Protein AF-A0A357KQQ2-F1 (afdb_monomer)

Solvent-accessible surface area (backbone atoms only — not comparable to full-atom values): 7552 Å² total; per-residue (Å²): 138,87,82,74,87,79,76,84,83,75,79,74,82,75,78,77,88,70,85,76,82,78,83,72,78,83,74,86,78,82,88,75,87,70,79,76,80,64,78,57,67,67,60,53,52,53,38,50,55,24,51,77,67,68,38,32,72,62,23,46,55,54,42,52,61,47,33,74,78,41,76,58,42,51,76,51,34,51,52,46,23,54,39,24,50,76,68,66,38,54,72,61,17,34,53,34,21,49,52,26,26,71,51,34,75,86,38,65,68,32,50,53,50,28,51,53,46,58,59,64,70,76,110

Mean predicted aligned error: 14.16 Å

Foldseek 3Di:
DDDDDDDDPPPPPPPPPDPPPPPDDPDDDDDDCPPPPDPPPVLVVVLVVCVVVLVLVVSLVSLVVSCVVVVLPLVSLVSNLSSCVSVVVLVVSLVSLVSNCVSPVPDPVSVVSNVVSVVVVVD

Sequence (123 aa):
MIKLFHARSLHSFRISSHIKLMSNKCKKLKKKSSGVCKLPSQRLQIIDKLLERGSFNKALKNINSALKIFPKHGGLLKRRVEALMEIEQNIKAEMAAYQWTKACPGSIQAWSQLYALSMSHRR

pLDDT: mean 75.92, std 25.23, range [29.66, 97.5]

Structure (mmCIF, N/CA/C/O backbone):
data_AF-A0A357KQQ2-F1
#
_entry.id   AF-A0A357KQQ2-F1
#
loop_
_atom_site.group_PDB
_atom_site.id
_atom_site.type_symbol
_atom_site.label_atom_id
_atom_site.label_alt_id
_atom_site.label_comp_id
_atom_site.label_asym_id
_atom_site.label_entity_id
_atom_site.label_seq_id
_atom_site.pdbx_PDB_ins_code
_atom_site.Cartn_x
_atom_site.Cartn_y
_atom_site.Cartn_z
_atom_site.occupancy
_atom_site.B_iso_or_equiv
_atom_site.auth_seq_id
_atom_site.auth_comp_id
_atom_site.auth_asym_id
_atom_site.auth_atom_id
_atom_site.pdbx_PDB_model_num
ATOM 1 N N . MET A 1 1 ? 48.370 52.404 -29.124 1.00 41.91 1 MET A N 1
ATOM 2 C CA . MET A 1 1 ? 48.248 51.422 -30.226 1.00 41.91 1 MET A CA 1
ATOM 3 C C . MET A 1 1 ? 47.836 50.078 -29.646 1.00 41.91 1 MET A C 1
ATOM 5 O O . MET A 1 1 ? 48.653 49.397 -29.044 1.00 41.91 1 MET A O 1
ATOM 9 N N . ILE A 1 2 ? 46.549 49.755 -29.752 1.00 40.12 2 ILE A N 1
ATOM 10 C CA . ILE A 1 2 ? 45.915 48.583 -29.139 1.00 40.12 2 ILE A CA 1
ATOM 11 C C . ILE A 1 2 ? 46.002 47.429 -30.143 1.00 40.12 2 ILE A C 1
ATOM 13 O O . ILE A 1 2 ? 45.353 47.473 -31.186 1.00 40.12 2 ILE A O 1
ATOM 17 N N . LYS A 1 3 ? 46.826 46.413 -29.863 1.00 41.31 3 LYS A N 1
ATOM 18 C CA . LYS A 1 3 ? 46.859 45.173 -30.649 1.00 41.31 3 LYS A CA 1
ATOM 19 C C . LYS A 1 3 ? 45.907 44.150 -30.027 1.00 41.31 3 LYS A C 1
ATOM 21 O O . LYS A 1 3 ? 46.217 43.527 -29.022 1.00 41.31 3 LYS A O 1
ATOM 26 N N . LEU A 1 4 ? 44.732 44.072 -30.652 1.00 40.12 4 LEU A N 1
ATOM 27 C CA . LEU A 1 4 ? 43.964 42.867 -30.981 1.00 40.12 4 LEU A CA 1
ATOM 28 C C . LEU A 1 4 ? 44.081 41.670 -30.020 1.00 40.12 4 LEU A C 1
ATOM 30 O O . LEU A 1 4 ? 44.966 40.829 -30.140 1.00 40.12 4 LEU A O 1
ATOM 34 N N . PHE A 1 5 ? 43.065 41.538 -29.165 1.00 36.19 5 PHE A N 1
ATOM 35 C CA . PHE A 1 5 ? 42.645 40.268 -28.576 1.00 36.19 5 PHE A CA 1
ATOM 36 C C . PHE A 1 5 ? 42.245 39.301 -29.702 1.00 36.19 5 PHE A C 1
ATOM 38 O O . PHE A 1 5 ? 41.242 39.510 -30.388 1.00 36.19 5 PHE A O 1
ATOM 45 N N . HIS A 1 6 ? 43.024 38.243 -29.908 1.00 39.34 6 HIS A N 1
ATOM 46 C CA . HIS A 1 6 ? 42.633 37.145 -30.784 1.00 39.34 6 HIS A CA 1
ATOM 47 C C . HIS A 1 6 ? 41.656 36.203 -30.069 1.00 39.34 6 HIS A C 1
ATOM 49 O O . HIS A 1 6 ? 41.970 35.595 -29.052 1.00 39.34 6 HIS A O 1
ATOM 55 N N . ALA A 1 7 ? 40.450 36.162 -30.638 1.00 42.59 7 ALA A N 1
ATOM 56 C CA . ALA A 1 7 ? 39.493 35.063 -30.717 1.00 42.59 7 ALA A CA 1
ATOM 57 C C . ALA A 1 7 ? 39.469 34.035 -29.567 1.00 42.59 7 ALA A C 1
ATOM 59 O O . ALA A 1 7 ? 40.227 33.068 -29.526 1.00 42.59 7 ALA A O 1
ATOM 60 N N . ARG A 1 8 ? 38.448 34.179 -28.713 1.00 42.19 8 ARG A N 1
ATOM 61 C CA . ARG A 1 8 ? 37.860 33.086 -27.930 1.00 42.19 8 ARG A CA 1
ATOM 62 C C . ARG A 1 8 ? 37.522 31.916 -28.860 1.00 42.19 8 ARG A C 1
ATOM 64 O O . ARG A 1 8 ? 36.621 32.023 -29.689 1.00 42.19 8 ARG A O 1
ATOM 71 N N . SER A 1 9 ? 38.212 30.795 -28.675 1.00 36.69 9 SER A N 1
ATOM 72 C CA . SER A 1 9 ? 37.812 29.495 -29.209 1.00 36.69 9 SER A CA 1
ATOM 73 C C . SER A 1 9 ? 36.488 29.084 -28.558 1.00 36.69 9 SER A C 1
ATOM 75 O O . SER A 1 9 ? 36.445 28.578 -27.438 1.00 36.69 9 SER A O 1
ATOM 77 N N . LEU A 1 10 ? 35.381 29.369 -29.243 1.00 42.53 10 LEU A N 1
ATOM 78 C CA . LEU A 1 10 ? 34.095 28.742 -28.973 1.00 42.53 10 LEU A CA 1
ATOM 79 C C . LEU A 1 10 ? 34.165 27.330 -29.549 1.00 42.53 10 LEU A C 1
ATOM 81 O O . LEU A 1 10 ? 33.786 27.092 -30.696 1.00 42.53 10 LEU A O 1
ATOM 85 N N . HIS A 1 11 ? 34.644 26.379 -28.749 1.00 37.44 11 HIS A N 1
ATOM 86 C CA . HIS A 1 11 ? 34.347 24.979 -29.014 1.00 37.44 11 HIS A CA 1
ATOM 87 C C . HIS A 1 11 ? 32.843 24.786 -28.811 1.00 37.44 11 HIS A C 1
ATOM 89 O O . HIS A 1 11 ? 32.347 24.557 -27.710 1.00 37.44 11 HIS A O 1
ATOM 95 N N . SER A 1 12 ? 32.111 24.962 -29.909 1.00 34.84 12 SER A N 1
ATOM 96 C CA . SER A 1 12 ? 30.725 24.554 -30.049 1.00 34.84 12 SER A CA 1
ATOM 97 C C . SER A 1 12 ? 30.591 23.102 -29.584 1.00 34.84 12 SER A C 1
ATOM 99 O O . SER A 1 12 ? 31.111 22.172 -30.203 1.00 34.84 12 SER A O 1
ATOM 101 N N . PHE A 1 13 ? 29.906 22.898 -28.460 1.00 38.22 13 PHE A N 1
ATOM 102 C CA . PHE A 1 13 ? 29.370 21.592 -28.106 1.00 38.22 13 PHE A CA 1
ATOM 103 C C . PHE A 1 13 ? 28.264 21.296 -29.115 1.00 38.22 13 PHE A C 1
ATOM 105 O O . PHE A 1 13 ? 27.102 21.665 -28.955 1.00 38.22 13 PHE A O 1
ATOM 112 N N . ARG A 1 14 ? 28.668 20.689 -30.228 1.00 35.34 14 ARG A N 1
ATOM 113 C CA . ARG A 1 14 ? 27.779 20.168 -31.254 1.00 35.34 14 ARG A CA 1
ATOM 114 C C . ARG A 1 14 ? 27.051 18.979 -30.628 1.00 35.34 14 ARG A C 1
ATOM 116 O O . ARG A 1 14 ? 27.547 17.856 -30.650 1.00 35.34 14 ARG A O 1
ATOM 123 N N . ILE A 1 15 ? 25.901 19.236 -30.007 1.00 40.78 15 ILE A N 1
ATOM 124 C CA . ILE A 1 15 ? 24.971 18.186 -29.587 1.00 40.78 15 ILE A CA 1
ATOM 125 C C . ILE A 1 15 ? 24.471 17.549 -30.882 1.00 40.78 15 ILE A C 1
ATOM 127 O O . ILE A 1 15 ? 23.587 18.068 -31.558 1.00 40.78 15 ILE A O 1
ATOM 131 N N . SER A 1 16 ? 25.139 16.467 -31.276 1.00 32.62 16 SER A N 1
ATOM 132 C CA . SER A 1 16 ? 24.772 15.663 -32.430 1.00 32.62 16 SER A CA 1
ATOM 133 C C . SER A 1 16 ? 23.445 14.979 -32.117 1.00 32.62 16 SER A C 1
ATOM 135 O O . SER A 1 16 ? 23.359 14.040 -31.324 1.00 32.62 16 SER A O 1
ATOM 137 N N . SER A 1 17 ? 22.389 15.525 -32.702 1.00 48.03 17 SER A N 1
ATOM 138 C CA . SER A 1 17 ? 21.028 15.019 -32.707 1.00 48.03 17 SER A CA 1
ATOM 139 C C . SER A 1 17 ? 20.958 13.700 -33.478 1.00 48.03 17 SER A C 1
ATOM 141 O O . SER A 1 17 ? 20.636 13.653 -34.660 1.00 48.03 17 SER A O 1
ATOM 143 N N . HIS A 1 18 ? 21.204 12.595 -32.779 1.00 38.16 18 HIS A N 1
ATOM 144 C CA . HIS A 1 18 ? 20.835 11.261 -33.244 1.00 38.16 18 HIS A CA 1
ATOM 145 C C . HIS A 1 18 ? 20.055 10.513 -32.161 1.00 38.16 18 HIS A C 1
ATOM 147 O O . HIS A 1 18 ? 20.522 9.550 -31.557 1.00 38.16 18 HIS A O 1
ATOM 153 N N . ILE A 1 19 ? 18.803 10.927 -31.952 1.00 43.31 19 ILE A N 1
ATOM 154 C CA . ILE A 1 19 ? 17.794 10.045 -31.360 1.00 43.31 19 ILE A CA 1
ATOM 155 C C . ILE A 1 19 ? 17.430 9.034 -32.448 1.00 43.31 19 ILE A C 1
ATOM 157 O O . ILE A 1 19 ? 16.578 9.268 -33.304 1.00 43.31 19 ILE A O 1
ATOM 161 N N . LYS A 1 20 ? 18.151 7.913 -32.462 1.00 36.97 20 LYS A N 1
ATOM 162 C CA . LYS A 1 20 ? 17.859 6.770 -33.325 1.00 36.97 20 LYS A CA 1
ATOM 163 C C . LYS A 1 20 ? 16.570 6.122 -32.818 1.00 36.97 20 LYS A C 1
ATOM 165 O O . LYS A 1 20 ? 16.590 5.319 -31.890 1.00 36.97 20 LYS A O 1
ATOM 170 N N . LEU A 1 21 ? 15.445 6.512 -33.420 1.00 40.75 21 LEU A N 1
ATOM 171 C CA . LEU A 1 21 ? 14.144 5.851 -33.311 1.00 40.75 21 LEU A CA 1
ATOM 172 C C . LEU A 1 21 ? 14.293 4.386 -33.742 1.00 40.75 21 LEU A C 1
ATOM 174 O O . LEU A 1 21 ? 14.200 4.036 -34.918 1.00 40.75 21 LEU A O 1
ATOM 178 N N . MET A 1 22 ? 14.565 3.509 -32.779 1.00 32.16 22 MET A N 1
ATOM 179 C CA . MET A 1 22 ? 14.516 2.068 -32.984 1.00 32.16 22 MET A CA 1
ATOM 180 C C . MET A 1 22 ? 13.055 1.627 -32.902 1.00 32.16 22 MET A C 1
ATOM 182 O O . MET A 1 22 ? 12.531 1.288 -31.843 1.00 32.16 22 MET A O 1
ATOM 186 N N . SER A 1 23 ? 12.399 1.648 -34.062 1.00 41.16 23 SER A N 1
ATOM 187 C CA . SER A 1 23 ? 11.154 0.933 -34.332 1.00 41.16 23 SER A CA 1
ATOM 188 C C . SER A 1 23 ? 11.403 -0.576 -34.226 1.00 41.16 23 SER A C 1
ATOM 190 O O . SER A 1 23 ? 11.637 -1.259 -35.226 1.00 41.16 23 SER A O 1
ATOM 192 N N . ASN A 1 24 ? 11.339 -1.118 -33.012 1.00 36.84 24 ASN A N 1
ATOM 193 C CA . ASN A 1 24 ? 11.378 -2.558 -32.801 1.00 36.84 24 ASN A CA 1
ATOM 194 C C . ASN A 1 24 ? 9.958 -3.127 -32.861 1.00 36.84 24 ASN A C 1
ATOM 196 O O . ASN A 1 24 ? 9.174 -3.031 -31.921 1.00 36.84 24 ASN A O 1
ATOM 200 N N . LYS A 1 25 ? 9.649 -3.746 -34.008 1.00 36.47 25 LYS A N 1
ATOM 201 C CA . LYS A 1 25 ? 8.516 -4.656 -34.211 1.00 36.47 25 LYS A CA 1
ATOM 202 C C . LYS A 1 25 ? 8.458 -5.659 -33.052 1.00 36.47 25 LYS A C 1
ATOM 204 O O . LYS A 1 25 ? 9.264 -6.588 -33.001 1.00 36.47 25 LYS A O 1
ATOM 209 N N . CYS A 1 26 ? 7.483 -5.504 -32.157 1.00 30.22 26 CYS A N 1
ATOM 210 C CA . CYS A 1 26 ? 7.145 -6.506 -31.149 1.00 30.22 26 CYS A CA 1
ATOM 211 C C . CYS A 1 26 ? 6.642 -7.776 -31.849 1.00 30.22 26 CYS A C 1
ATOM 213 O O . CYS A 1 26 ? 5.460 -7.923 -32.167 1.00 30.22 26 CYS A O 1
ATOM 215 N N . LYS A 1 27 ? 7.568 -8.697 -32.127 1.00 39.53 27 LYS A N 1
ATOM 216 C CA . LYS A 1 27 ? 7.263 -10.054 -32.576 1.00 39.53 27 LYS A CA 1
ATOM 217 C C . LYS A 1 27 ? 6.494 -10.775 -31.465 1.00 39.53 27 LYS A C 1
ATOM 219 O O . LYS A 1 27 ? 6.967 -10.895 -30.339 1.00 39.53 27 LYS A O 1
ATOM 224 N N . LYS A 1 28 ? 5.296 -11.253 -31.814 1.00 42.47 28 LYS A N 1
ATOM 225 C CA . LYS A 1 28 ? 4.454 -12.151 -31.014 1.00 42.47 28 LYS A CA 1
ATOM 226 C C . LYS A 1 28 ? 5.261 -13.379 -30.579 1.00 42.47 28 LYS A C 1
ATOM 228 O O . LYS A 1 28 ? 5.531 -14.248 -31.401 1.00 42.47 28 LYS A O 1
ATOM 233 N N . LEU A 1 29 ? 5.542 -13.495 -29.285 1.00 41.25 29 LEU A N 1
ATOM 234 C CA . LEU A 1 29 ? 5.817 -14.778 -28.643 1.00 41.25 29 LEU A CA 1
ATOM 235 C C . LEU A 1 29 ? 4.559 -15.190 -27.880 1.00 41.25 29 LEU A C 1
ATOM 237 O O . LEU A 1 29 ? 4.227 -14.659 -26.823 1.00 41.25 29 LEU A O 1
ATOM 241 N N . LYS A 1 30 ? 3.809 -16.113 -28.485 1.00 40.47 30 LYS A N 1
ATOM 242 C CA . LYS A 1 30 ? 2.755 -16.865 -27.807 1.00 40.47 30 LYS A CA 1
ATOM 243 C C . LYS A 1 30 ? 3.404 -17.851 -26.824 1.00 40.47 30 LYS A C 1
ATOM 245 O O . LYS A 1 30 ? 4.404 -18.474 -27.160 1.00 40.47 30 LYS A O 1
ATOM 250 N N . LYS A 1 31 ? 2.672 -18.108 -25.728 1.00 36.28 31 LYS A N 1
ATOM 251 C CA . LYS A 1 31 ? 2.589 -19.383 -24.978 1.00 36.28 31 LYS A CA 1
ATOM 252 C C . LYS A 1 31 ? 3.441 -19.520 -23.698 1.00 36.28 31 LYS A C 1
ATOM 254 O O . LYS A 1 31 ? 4.460 -20.192 -23.666 1.00 36.28 31 LYS A O 1
ATOM 259 N N . LYS A 1 32 ? 2.893 -19.012 -22.590 1.00 29.66 32 LYS A N 1
ATOM 260 C CA . LYS A 1 32 ? 2.276 -19.810 -21.506 1.00 29.66 32 LYS A CA 1
ATOM 261 C C . LYS A 1 32 ? 1.369 -18.855 -20.732 1.00 29.66 32 LYS A C 1
ATOM 263 O O . LYS A 1 32 ? 1.832 -17.839 -20.230 1.00 29.66 32 LYS A O 1
ATOM 268 N N . SER A 1 33 ? 0.071 -19.130 -20.698 1.00 42.00 33 SER A N 1
ATOM 269 C CA . SER A 1 33 ? -0.891 -18.400 -19.874 1.00 42.00 33 SER A CA 1
ATOM 270 C C . SER A 1 33 ? -0.604 -18.701 -18.402 1.00 42.00 33 SER A C 1
ATOM 272 O O . SER A 1 33 ? -1.272 -19.529 -17.790 1.00 42.00 33 SER A O 1
ATOM 274 N N . SER A 1 34 ? 0.422 -18.068 -17.831 1.00 42.34 34 SER A N 1
ATOM 275 C CA . SER A 1 34 ? 0.505 -17.921 -16.383 1.00 42.34 34 SER A CA 1
ATOM 276 C C . SER A 1 34 ? -0.715 -17.097 -16.011 1.00 42.34 34 SER A C 1
ATOM 278 O O . SER A 1 34 ? -0.776 -15.925 -16.388 1.00 42.34 34 SER A O 1
ATOM 280 N N . GLY A 1 35 ? -1.722 -17.733 -15.408 1.00 41.06 35 GLY A N 1
ATOM 281 C CA . GLY A 1 35 ? -2.952 -17.079 -14.987 1.00 41.06 35 GLY A CA 1
ATOM 282 C C . GLY A 1 35 ? -2.586 -15.788 -14.281 1.00 41.06 35 GLY A C 1
ATOM 283 O O . GLY A 1 35 ? -2.033 -15.810 -13.183 1.00 41.06 35 GLY A O 1
ATOM 284 N N . VAL A 1 36 ? -2.792 -14.661 -14.964 1.00 42.88 36 VAL A N 1
ATOM 285 C CA . VAL A 1 36 ? -2.583 -13.348 -14.377 1.00 42.88 36 VAL A CA 1
ATOM 286 C C . VAL A 1 36 ? -3.700 -13.257 -13.362 1.00 42.88 36 VAL A C 1
ATOM 288 O O . VAL A 1 36 ? -4.823 -12.900 -13.712 1.00 42.88 36 VAL A O 1
ATOM 291 N N . CYS A 1 37 ? -3.418 -13.682 -12.131 1.00 48.09 37 CYS A N 1
ATOM 292 C CA . CYS A 1 37 ? -4.265 -13.419 -10.988 1.00 48.09 37 CYS A CA 1
ATOM 293 C C . CYS A 1 37 ? -4.320 -11.895 -10.883 1.00 48.09 37 CYS A C 1
ATOM 295 O O . CYS A 1 37 ? -3.471 -11.244 -10.286 1.00 48.09 37 CYS A O 1
ATOM 297 N N . LYS A 1 38 ? -5.276 -11.300 -11.590 1.00 62.69 38 LYS A N 1
ATOM 298 C CA . LYS A 1 38 ? -5.670 -9.923 -11.370 1.00 62.69 38 LYS A CA 1
ATOM 299 C C . LYS A 1 38 ? -6.296 -9.928 -9.990 1.00 62.69 38 LYS A C 1
ATOM 301 O O . LYS A 1 38 ? -7.115 -10.796 -9.686 1.00 62.69 38 LYS A O 1
ATOM 306 N N . LEU A 1 39 ? -5.881 -8.992 -9.146 1.00 67.75 39 LEU A N 1
ATOM 307 C CA . LEU A 1 39 ? -6.551 -8.778 -7.876 1.00 67.75 39 LEU A CA 1
ATOM 308 C C . LEU A 1 39 ? -8.054 -8.618 -8.175 1.00 67.75 39 LEU A C 1
ATOM 310 O O . LEU A 1 39 ? -8.398 -7.765 -8.999 1.00 67.75 39 LEU A O 1
ATOM 314 N N . PRO A 1 40 ? -8.938 -9.451 -7.595 1.00 75.81 40 PRO A N 1
ATOM 315 C CA . PRO A 1 40 ? -10.355 -9.386 -7.913 1.00 75.81 40 PRO A CA 1
ATOM 316 C C . PRO A 1 40 ? -10.870 -7.975 -7.629 1.00 75.81 40 PRO A C 1
ATOM 318 O O . PRO A 1 40 ? -10.640 -7.435 -6.544 1.00 75.81 40 PRO A O 1
ATOM 321 N N . SER A 1 41 ? -11.551 -7.376 -8.608 1.00 79.25 41 SER A N 1
ATOM 322 C CA . SER A 1 41 ? -12.068 -5.999 -8.545 1.00 79.25 41 SER A CA 1
ATOM 323 C C . SER A 1 41 ? -12.909 -5.757 -7.290 1.00 79.25 41 SER A C 1
ATOM 325 O O . SER A 1 41 ? -12.804 -4.708 -6.662 1.00 79.25 41 SER A O 1
ATOM 327 N N . GLN A 1 42 ? -13.651 -6.777 -6.860 1.00 83.44 42 GLN A N 1
ATOM 328 C CA . GLN A 1 42 ? -14.422 -6.790 -5.617 1.00 83.44 42 GLN A CA 1
ATOM 329 C C . GLN A 1 42 ? -13.558 -6.523 -4.373 1.00 83.44 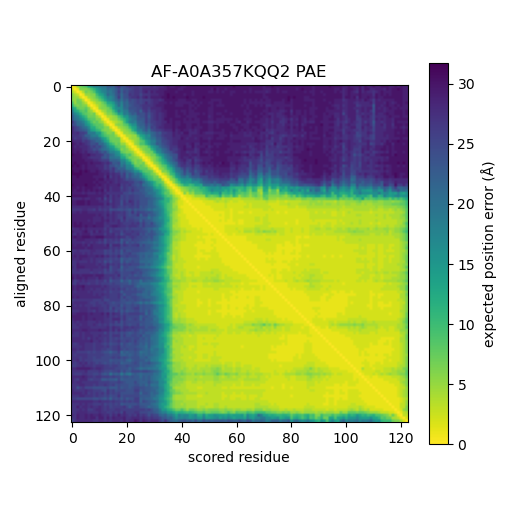42 GLN A C 1
ATOM 331 O O . GLN A 1 42 ? -13.960 -5.760 -3.498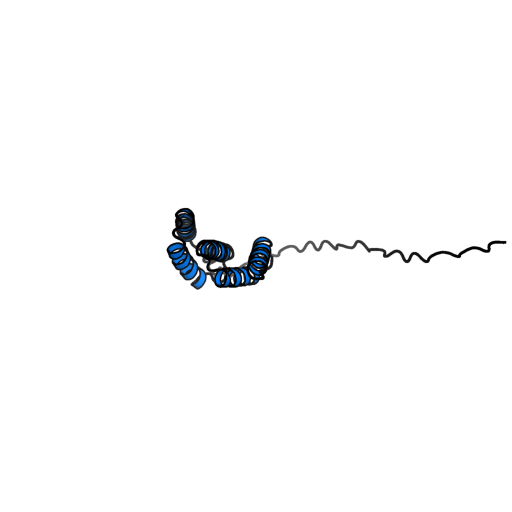 1.00 83.44 42 GLN A O 1
ATOM 336 N N . ARG A 1 43 ? -12.346 -7.092 -4.285 1.00 86.19 43 ARG A N 1
ATOM 337 C CA . ARG A 1 43 ? -11.440 -6.841 -3.149 1.00 86.19 43 ARG A CA 1
ATOM 338 C C . ARG A 1 43 ? -10.955 -5.397 -3.114 1.00 86.19 43 ARG A C 1
ATOM 340 O O . ARG A 1 43 ? -10.863 -4.837 -2.027 1.00 86.19 43 ARG A O 1
ATOM 347 N N . LEU A 1 44 ? -10.659 -4.802 -4.272 1.00 87.75 44 LEU A N 1
ATOM 348 C CA . LEU A 1 44 ? -10.289 -3.385 -4.342 1.00 87.75 44 LEU A CA 1
ATOM 349 C C . LEU A 1 44 ? -11.447 -2.491 -3.907 1.00 87.75 44 LEU A C 1
ATOM 351 O O . LEU A 1 44 ? -11.244 -1.640 -3.053 1.00 87.75 44 LEU A O 1
ATOM 355 N N . GLN A 1 45 ? -12.661 -2.758 -4.392 1.00 91.25 45 GLN A N 1
ATOM 356 C CA . GLN A 1 45 ? -13.852 -1.997 -4.004 1.00 91.25 45 GLN A CA 1
ATOM 357 C C . GLN A 1 45 ? -14.128 -2.055 -2.496 1.00 91.25 45 GLN A C 1
ATOM 359 O O . GLN A 1 45 ? -14.519 -1.054 -1.905 1.00 91.25 45 GLN A O 1
ATOM 364 N N . ILE A 1 46 ? -13.928 -3.211 -1.853 1.00 93.25 46 ILE A N 1
ATOM 365 C CA . ILE A 1 46 ? -14.071 -3.330 -0.393 1.00 93.25 46 ILE A CA 1
ATOM 366 C C . ILE A 1 46 ? -13.028 -2.468 0.324 1.00 93.25 46 ILE A C 1
ATOM 368 O O . ILE A 1 46 ? -13.362 -1.805 1.302 1.00 93.25 46 ILE A O 1
ATOM 372 N N . ILE A 1 47 ? -11.777 -2.472 -0.146 1.00 94.06 47 ILE A N 1
ATOM 373 C CA . ILE A 1 47 ? -10.717 -1.637 0.428 1.00 94.06 47 ILE A CA 1
ATOM 374 C C . ILE A 1 47 ? -11.059 -0.155 0.253 1.00 94.06 47 ILE A C 1
ATOM 376 O O . ILE A 1 47 ? -11.012 0.573 1.237 1.00 94.06 47 ILE A O 1
ATOM 380 N N . ASP A 1 48 ? -11.464 0.261 -0.946 1.00 93.44 48 ASP A N 1
ATOM 381 C CA . ASP A 1 48 ? -11.837 1.647 -1.251 1.00 93.44 48 ASP A CA 1
ATOM 382 C C . ASP A 1 48 ? -12.970 2.125 -0.340 1.00 93.44 48 ASP A C 1
ATOM 384 O O . ASP A 1 48 ? -12.811 3.109 0.377 1.00 93.44 48 ASP A O 1
ATOM 388 N N . LYS A 1 49 ? -14.046 1.339 -0.220 1.00 95.81 49 LYS A N 1
ATOM 389 C CA . LYS A 1 49 ? -15.154 1.639 0.700 1.00 95.81 49 LYS A CA 1
ATOM 390 C C . LYS A 1 49 ? -14.718 1.740 2.162 1.00 95.81 49 LYS A C 1
ATOM 392 O O . LYS A 1 49 ? -15.328 2.474 2.932 1.00 95.81 49 LYS A O 1
ATOM 397 N N . LEU A 1 50 ? -13.723 0.964 2.594 1.00 95.00 50 LEU A N 1
ATOM 398 C CA . LEU A 1 50 ? -13.217 1.043 3.968 1.00 95.00 50 LEU A CA 1
ATOM 399 C C . LEU A 1 50 ? -12.375 2.299 4.197 1.00 95.00 50 LEU A C 1
ATOM 401 O O . LEU A 1 50 ? -12.449 2.853 5.292 1.00 95.00 50 LEU A O 1
ATOM 405 N N . LEU A 1 51 ? -11.605 2.732 3.196 1.00 94.50 51 LEU A N 1
ATOM 406 C CA . LEU A 1 51 ? -10.853 3.987 3.240 1.00 94.50 51 LEU A CA 1
ATOM 407 C C . LEU A 1 51 ? -11.802 5.187 3.266 1.00 94.50 51 LEU A C 1
ATOM 409 O O . LEU A 1 51 ? -11.678 6.029 4.145 1.00 94.50 51 LEU A O 1
ATOM 413 N N . GLU A 1 52 ? -12.811 5.203 2.392 1.00 94.38 52 GLU A N 1
ATOM 414 C CA . GLU A 1 52 ? -13.841 6.255 2.346 1.00 94.38 52 GLU A CA 1
ATOM 415 C C . GLU A 1 52 ? -14.610 6.389 3.668 1.00 94.38 52 GLU A C 1
ATOM 417 O O . GLU A 1 52 ? -14.992 7.481 4.070 1.00 94.38 52 GLU A O 1
ATOM 422 N N . ARG A 1 53 ? -14.822 5.274 4.378 1.00 94.94 53 ARG A N 1
ATOM 423 C CA . ARG A 1 53 ?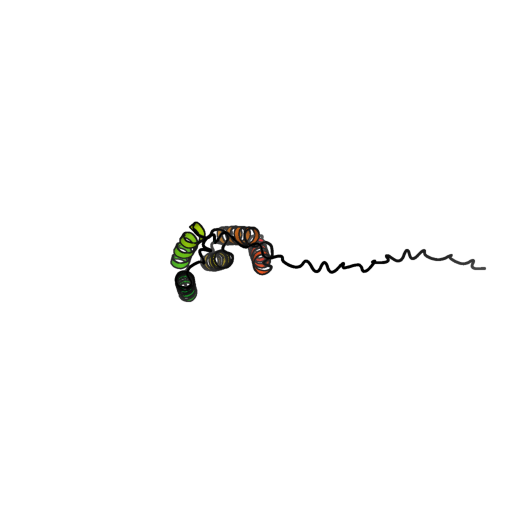 -15.499 5.244 5.686 1.00 94.94 53 ARG A CA 1
ATOM 424 C C . ARG A 1 53 ? -14.575 5.554 6.870 1.00 94.94 53 ARG A C 1
ATOM 426 O O . ARG A 1 53 ? -14.984 5.341 8.009 1.00 94.94 53 ARG A O 1
ATOM 433 N N . GLY A 1 54 ? -13.313 5.922 6.636 1.00 93.62 54 GLY A N 1
ATOM 434 C CA . GLY A 1 54 ? -12.323 6.158 7.695 1.00 93.62 54 GLY A CA 1
ATOM 435 C C . GLY A 1 54 ? -11.956 4.910 8.509 1.00 93.62 54 GLY A C 1
ATOM 436 O O . GLY A 1 54 ? -11.325 4.979 9.561 1.00 93.62 54 GLY A O 1
ATOM 437 N N . SER A 1 55 ? -12.339 3.716 8.048 1.00 95.94 55 SER A N 1
ATOM 438 C CA . SER A 1 55 ? -12.066 2.447 8.729 1.00 95.94 55 SER A CA 1
ATOM 439 C C . SER A 1 55 ? -10.656 1.937 8.407 1.00 95.94 55 SER A C 1
ATOM 441 O O . SER A 1 55 ? -10.475 0.789 7.982 1.00 95.94 55 SER A O 1
ATOM 443 N N . PHE A 1 56 ? -9.642 2.776 8.627 1.00 94.75 56 PHE A N 1
ATOM 444 C CA . PHE A 1 56 ? -8.267 2.571 8.159 1.00 94.75 56 PHE A CA 1
ATOM 445 C C . PHE A 1 56 ? -7.628 1.282 8.693 1.00 94.75 56 PHE A C 1
ATOM 447 O O . PHE A 1 56 ? -7.005 0.533 7.942 1.00 94.75 56 PHE A O 1
ATOM 454 N N . ASN A 1 57 ? -7.869 0.928 9.958 1.00 95.75 57 ASN A N 1
ATOM 455 C CA . ASN A 1 57 ? -7.366 -0.323 10.540 1.00 95.75 57 ASN A CA 1
ATOM 456 C C . ASN A 1 57 ? -7.924 -1.575 9.837 1.00 95.75 57 ASN A C 1
ATOM 458 O O . ASN A 1 57 ? -7.202 -2.549 9.602 1.00 95.75 57 ASN A O 1
ATOM 462 N N . LYS A 1 58 ? -9.214 -1.562 9.473 1.00 96.06 58 LYS A N 1
ATOM 463 C CA . LYS A 1 58 ? -9.843 -2.660 8.718 1.00 96.06 58 LYS A CA 1
ATOM 464 C C . LYS A 1 58 ? -9.345 -2.672 7.273 1.00 96.06 58 LYS A C 1
ATOM 466 O O . LYS A 1 58 ? -9.068 -3.749 6.741 1.00 96.06 58 LYS A O 1
ATOM 471 N N . ALA A 1 59 ? -9.180 -1.495 6.664 1.00 96.81 59 ALA A N 1
ATOM 472 C CA . ALA A 1 59 ? -8.594 -1.359 5.335 1.00 96.81 59 ALA A CA 1
ATOM 473 C C . ALA A 1 59 ? -7.185 -1.969 5.298 1.00 96.81 59 ALA A C 1
ATOM 475 O O . ALA A 1 59 ? -6.918 -2.823 4.458 1.00 96.81 59 ALA A O 1
ATOM 476 N N . LEU A 1 60 ? -6.322 -1.650 6.269 1.00 96.88 60 LEU A N 1
ATOM 477 C CA . LEU A 1 60 ? -4.967 -2.199 6.363 1.00 96.88 60 LEU A CA 1
ATOM 478 C C . LEU A 1 60 ? -4.936 -3.719 6.500 1.00 96.88 60 LEU A C 1
ATOM 480 O O . LEU A 1 60 ? -4.111 -4.364 5.854 1.00 96.88 60 LEU A O 1
ATOM 484 N N . LYS A 1 61 ? -5.838 -4.322 7.284 1.00 96.62 61 LYS A N 1
ATOM 485 C CA . LYS A 1 61 ? -5.941 -5.791 7.364 1.00 96.62 61 LYS A CA 1
ATOM 486 C C . LYS A 1 61 ? -6.232 -6.406 5.989 1.00 96.62 61 LYS A C 1
ATOM 488 O O . LYS A 1 61 ? -5.567 -7.368 5.599 1.00 96.62 61 LYS A O 1
ATOM 493 N N . ASN A 1 62 ? -7.169 -5.825 5.239 1.00 95.38 62 ASN A N 1
ATOM 494 C CA . ASN A 1 62 ? -7.511 -6.278 3.888 1.00 95.38 62 ASN A CA 1
ATOM 495 C C . ASN A 1 62 ? -6.396 -6.014 2.867 1.00 95.38 62 ASN A C 1
ATOM 497 O O . ASN A 1 62 ? -6.104 -6.869 2.034 1.00 95.38 62 ASN A O 1
ATOM 501 N N . ILE A 1 63 ? -5.729 -4.865 2.954 1.00 95.81 63 ILE A N 1
ATOM 502 C CA . ILE A 1 63 ? -4.594 -4.529 2.092 1.00 95.81 63 ILE A CA 1
ATOM 503 C C . ILE A 1 63 ? -3.437 -5.499 2.342 1.00 95.81 63 ILE A C 1
ATOM 505 O O . ILE A 1 63 ? -2.893 -6.056 1.393 1.00 95.81 63 ILE A O 1
ATOM 509 N N . ASN A 1 64 ? -3.091 -5.766 3.602 1.00 95.94 64 ASN A N 1
ATOM 510 C CA . ASN A 1 64 ? -2.002 -6.675 3.954 1.00 95.94 64 ASN A CA 1
ATOM 511 C C . ASN A 1 64 ? -2.288 -8.111 3.496 1.00 95.94 64 ASN A C 1
ATOM 513 O O . ASN A 1 64 ? -1.395 -8.775 2.972 1.00 95.94 64 ASN A O 1
ATOM 517 N N . SER A 1 65 ? -3.526 -8.597 3.645 1.00 94.94 65 SER A N 1
ATOM 518 C CA . SER A 1 65 ? -3.900 -9.928 3.150 1.00 94.94 65 SER A CA 1
ATOM 519 C C . SER A 1 65 ? -3.854 -10.010 1.620 1.00 94.94 65 SER A C 1
ATOM 521 O O . SER A 1 65 ? -3.461 -11.037 1.069 1.00 94.94 65 SER A O 1
ATOM 523 N N . ALA A 1 66 ? -4.194 -8.926 0.922 1.00 93.31 66 ALA A N 1
ATOM 524 C CA . ALA A 1 66 ? -4.083 -8.848 -0.527 1.00 93.31 66 ALA A CA 1
ATOM 525 C C . ALA A 1 66 ? -2.620 -8.759 -0.997 1.00 93.31 66 ALA A C 1
ATOM 527 O O . ALA A 1 66 ? -2.253 -9.441 -1.951 1.00 93.31 66 ALA A O 1
ATOM 528 N N . LEU A 1 67 ? -1.767 -8.003 -0.301 1.00 93.62 67 LEU A N 1
ATOM 529 C CA . LEU A 1 67 ? -0.335 -7.891 -0.602 1.00 93.62 67 LEU A CA 1
ATOM 530 C C . LEU A 1 67 ? 0.430 -9.200 -0.372 1.00 93.62 67 LEU A C 1
ATOM 532 O O . LEU A 1 67 ? 1.413 -9.437 -1.063 1.00 93.62 67 LEU A O 1
ATOM 536 N N . LYS A 1 68 ? -0.026 -10.092 0.521 1.00 93.31 68 LYS A N 1
ATOM 537 C CA . LYS A 1 68 ? 0.548 -11.450 0.630 1.00 93.31 68 LYS A CA 1
ATOM 538 C C . LYS A 1 68 ? 0.436 -12.239 -0.678 1.00 93.31 68 LYS A C 1
ATOM 540 O O . LYS A 1 68 ? 1.320 -13.024 -0.992 1.00 93.31 68 LYS A O 1
ATOM 545 N N . ILE A 1 69 ? -0.643 -12.024 -1.430 1.00 92.38 69 ILE A N 1
ATOM 546 C CA . ILE A 1 69 ? -0.892 -12.691 -2.715 1.00 92.38 69 ILE A CA 1
ATOM 547 C C . ILE A 1 69 ? -0.271 -11.875 -3.860 1.00 92.38 69 ILE A C 1
ATOM 549 O O . ILE A 1 69 ? 0.276 -12.435 -4.806 1.00 92.38 69 ILE A O 1
ATOM 553 N N . PHE A 1 70 ? -0.322 -10.543 -3.759 1.00 90.38 70 PHE A N 1
ATOM 554 C CA . PHE A 1 70 ? 0.134 -9.607 -4.787 1.00 90.38 70 PHE A CA 1
ATOM 555 C C . PHE A 1 70 ? 1.156 -8.602 -4.233 1.00 90.38 70 PHE A C 1
ATOM 557 O O . PHE A 1 70 ? 0.855 -7.411 -4.118 1.00 90.38 70 PHE A O 1
ATOM 564 N N . PRO A 1 71 ? 2.385 -9.042 -3.915 1.00 91.62 71 PRO A N 1
ATOM 565 C CA . PRO A 1 71 ? 3.346 -8.237 -3.153 1.00 91.62 71 PRO A CA 1
ATOM 566 C C . PRO A 1 71 ? 3.819 -6.974 -3.877 1.00 91.62 71 PRO A C 1
ATOM 568 O O . PRO A 1 71 ? 4.197 -5.999 -3.236 1.00 91.62 71 PRO A O 1
ATOM 571 N N . LYS A 1 72 ? 3.781 -6.967 -5.213 1.00 91.44 72 LYS A N 1
ATOM 572 C CA . LYS A 1 72 ? 4.228 -5.840 -6.049 1.00 91.44 72 LYS A CA 1
ATOM 573 C C . LYS A 1 72 ? 3.073 -5.023 -6.635 1.00 91.44 72 LYS A C 1
ATOM 575 O O . LYS A 1 72 ? 3.265 -4.276 -7.589 1.00 91.44 72 LYS A O 1
ATOM 580 N N . HIS A 1 73 ? 1.858 -5.172 -6.111 1.00 92.06 73 HIS A N 1
ATOM 581 C CA . HIS A 1 73 ? 0.699 -4.468 -6.651 1.00 92.06 73 HIS A CA 1
ATOM 582 C C . HIS A 1 73 ? 0.712 -2.987 -6.247 1.00 92.06 73 HIS A C 1
ATOM 584 O O . HIS A 1 73 ? 0.296 -2.625 -5.143 1.00 92.06 73 HIS A O 1
ATOM 590 N N . GLY A 1 74 ? 1.139 -2.114 -7.164 1.00 91.50 74 GLY A N 1
ATOM 591 C CA . GLY A 1 74 ? 1.306 -0.679 -6.904 1.00 91.50 74 GLY A CA 1
ATOM 592 C C . GLY A 1 74 ? 0.061 0.007 -6.332 1.00 91.50 74 GLY A C 1
ATOM 593 O O . GLY A 1 74 ? 0.164 0.761 -5.373 1.00 91.50 74 GLY A O 1
ATOM 594 N N . GLY A 1 75 ? -1.135 -0.322 -6.832 1.00 92.19 75 GLY A N 1
ATOM 595 C CA . GLY A 1 75 ? -2.381 0.265 -6.322 1.00 92.19 75 GLY A CA 1
ATOM 596 C C . GLY A 1 75 ? -2.729 -0.127 -4.878 1.00 92.19 75 GLY A C 1
ATOM 597 O O . GLY A 1 75 ? -3.430 0.626 -4.208 1.00 92.19 75 GLY A O 1
ATOM 598 N N . LEU A 1 76 ? -2.239 -1.277 -4.394 1.00 95.06 76 LEU A N 1
ATOM 599 C CA . LEU A 1 76 ? -2.431 -1.709 -3.003 1.00 95.06 76 LEU A CA 1
ATOM 600 C C . LEU A 1 76 ? -1.391 -1.063 -2.092 1.00 95.06 76 LEU A C 1
ATOM 602 O O . LEU A 1 76 ? -1.722 -0.660 -0.983 1.00 95.06 76 LEU A O 1
ATOM 606 N N . LEU A 1 77 ? -0.149 -0.943 -2.567 1.00 95.75 77 LEU A N 1
ATOM 607 C CA . LEU A 1 77 ? 0.915 -0.247 -1.846 1.00 95.75 77 LEU A CA 1
ATOM 608 C C . LEU A 1 77 ? 0.570 1.235 -1.661 1.00 95.75 77 LEU A C 1
ATOM 610 O O . LEU A 1 77 ? 0.688 1.731 -0.547 1.00 95.75 77 LEU A O 1
ATOM 614 N N . LYS A 1 78 ? 0.026 1.893 -2.694 1.00 95.50 78 LYS A N 1
ATOM 615 C CA . LYS A 1 78 ? -0.521 3.255 -2.602 1.00 95.50 78 LYS A CA 1
ATOM 616 C C . LYS A 1 78 ? -1.546 3.393 -1.471 1.00 95.50 78 LYS A C 1
ATOM 618 O O . LYS A 1 78 ? -1.344 4.170 -0.547 1.00 95.50 78 LYS A O 1
ATOM 623 N N . ARG A 1 79 ? -2.595 2.566 -1.499 1.00 96.00 79 ARG A N 1
ATOM 624 C CA . ARG A 1 79 ? -3.657 2.548 -0.476 1.00 96.00 79 ARG A CA 1
ATOM 625 C C . ARG A 1 79 ? -3.136 2.238 0.923 1.00 96.00 79 ARG A C 1
ATOM 627 O O . ARG A 1 79 ? -3.679 2.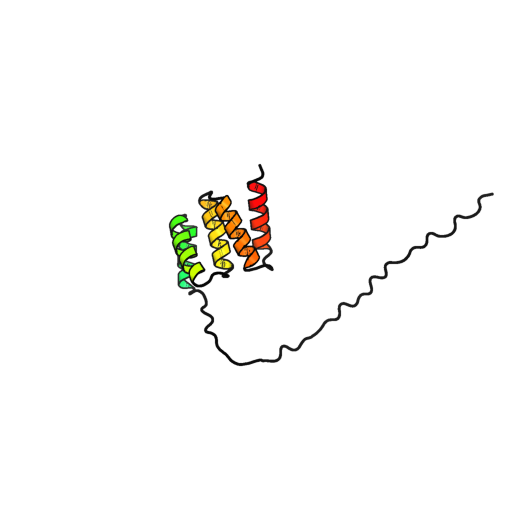715 1.912 1.00 96.00 79 ARG A O 1
ATOM 634 N N . ARG A 1 80 ? -2.087 1.415 1.024 1.00 97.31 80 ARG A N 1
ATOM 635 C CA . ARG A 1 80 ? -1.423 1.128 2.300 1.00 97.31 80 ARG A CA 1
ATOM 636 C C . ARG A 1 80 ? -0.768 2.379 2.873 1.00 97.31 80 ARG A C 1
ATOM 638 O O . ARG A 1 80 ? -0.889 2.600 4.069 1.00 97.31 80 ARG A O 1
ATOM 645 N N . VAL A 1 81 ? -0.072 3.151 2.037 1.00 96.81 81 VAL A N 1
ATOM 646 C CA . VAL A 1 81 ? 0.550 4.421 2.439 1.00 96.81 81 VAL A CA 1
ATOM 647 C C . VAL A 1 81 ? -0.525 5.397 2.908 1.00 96.81 81 VAL A C 1
ATOM 649 O O . VAL A 1 81 ? -0.415 5.893 4.021 1.00 96.81 81 VAL A O 1
ATOM 652 N N . GLU A 1 82 ? -1.589 5.580 2.120 1.00 95.31 82 GLU A N 1
ATOM 653 C CA . GLU A 1 82 ? -2.733 6.441 2.470 1.00 95.31 82 GLU A CA 1
ATOM 654 C C . GLU A 1 82 ? -3.321 6.055 3.835 1.00 95.31 82 GLU A C 1
ATOM 656 O O . GLU A 1 82 ? -3.351 6.865 4.752 1.00 95.31 82 GLU A O 1
ATOM 661 N N . ALA A 1 83 ? -3.676 4.783 4.030 1.00 96.50 83 ALA A N 1
ATOM 662 C CA . ALA A 1 83 ? -4.240 4.323 5.298 1.00 96.50 83 ALA A CA 1
ATOM 663 C C . ALA A 1 83 ? -3.286 4.469 6.497 1.00 96.50 83 ALA A C 1
ATOM 665 O O . ALA A 1 83 ? -3.747 4.628 7.621 1.00 96.50 83 ALA A O 1
ATOM 666 N N . LEU A 1 84 ? -1.968 4.357 6.293 1.00 96.12 84 LEU A N 1
ATOM 667 C CA . LEU A 1 84 ? -0.982 4.519 7.367 1.00 96.12 84 LEU A CA 1
ATOM 668 C C . LEU A 1 84 ? -0.768 5.984 7.739 1.00 96.12 84 LEU A C 1
ATOM 670 O O . LEU A 1 84 ? -0.548 6.260 8.916 1.00 96.12 84 LEU A O 1
ATOM 674 N N . MET A 1 85 ? -0.839 6.890 6.762 1.00 94.25 85 MET A N 1
ATOM 675 C CA . MET 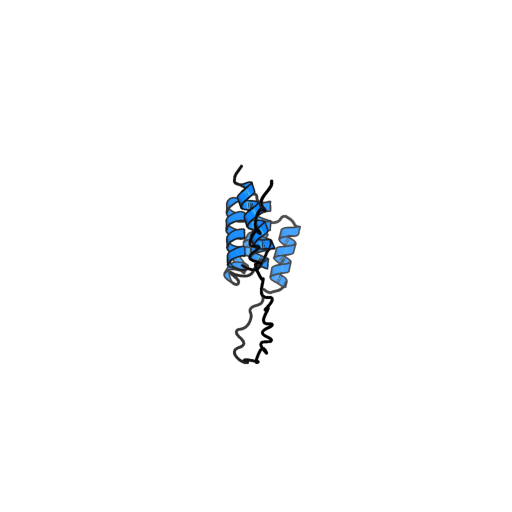A 1 85 ? -0.795 8.330 7.006 1.00 94.25 85 MET A CA 1
ATOM 676 C C . MET A 1 85 ? -1.992 8.783 7.841 1.00 94.25 85 MET A C 1
ATOM 678 O O . MET A 1 85 ? -1.812 9.516 8.802 1.00 94.25 85 MET A O 1
ATOM 682 N N . GLU A 1 86 ? -3.186 8.276 7.537 1.00 94.00 86 GLU A N 1
ATOM 683 C CA . GLU A 1 86 ? -4.418 8.612 8.267 1.00 94.00 86 GLU A CA 1
ATOM 684 C C . GLU A 1 86 ? -4.443 8.092 9.716 1.00 94.00 86 GLU A C 1
ATOM 686 O O . GLU A 1 86 ? -5.154 8.621 10.561 1.00 94.00 86 GLU A O 1
ATOM 691 N N . ILE A 1 87 ? -3.665 7.051 10.030 1.00 94.25 87 ILE A N 1
ATOM 692 C CA . ILE A 1 87 ? -3.484 6.559 11.412 1.00 94.25 87 ILE A CA 1
ATOM 693 C C . ILE A 1 87 ? -2.218 7.174 12.047 1.00 94.25 87 ILE A C 1
ATOM 695 O O . ILE A 1 87 ? -1.766 6.720 13.094 1.00 94.25 87 ILE A O 1
ATOM 699 N N . GLU A 1 88 ? -1.593 8.159 11.396 1.00 91.38 88 GLU A N 1
ATOM 700 C CA . GLU A 1 88 ? -0.378 8.849 11.858 1.00 91.38 88 GLU A CA 1
ATOM 701 C C . GLU A 1 88 ? 0.821 7.910 12.113 1.00 91.38 88 GLU A C 1
ATOM 703 O O . GLU A 1 88 ? 1.760 8.213 12.851 1.00 91.38 88 GLU A O 1
ATOM 708 N N . GLN A 1 89 ? 0.848 6.743 11.461 1.00 91.69 89 GLN A N 1
ATOM 709 C CA . GLN A 1 89 ? 1.949 5.783 11.575 1.00 91.69 89 GLN A CA 1
ATOM 710 C C . GLN A 1 89 ? 3.065 6.118 10.578 1.00 91.69 89 GLN A C 1
ATOM 712 O O . GLN A 1 89 ? 3.402 5.309 9.708 1.00 91.69 89 GLN A O 1
ATOM 717 N N . ASN A 1 90 ? 3.657 7.305 10.730 1.00 90.56 90 ASN A N 1
ATOM 718 C CA . ASN A 1 90 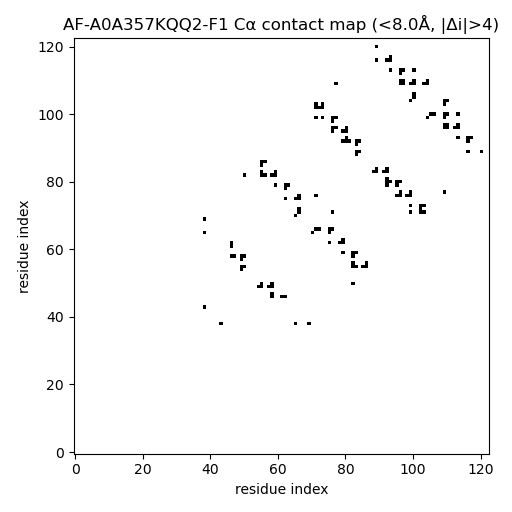? 4.567 7.933 9.763 1.00 90.56 90 ASN A CA 1
ATOM 719 C C . ASN A 1 90 ? 5.732 7.030 9.329 1.00 90.56 90 ASN A C 1
ATOM 721 O O . ASN A 1 90 ? 5.935 6.824 8.135 1.00 90.56 90 ASN A O 1
ATOM 725 N N . ILE A 1 91 ? 6.426 6.390 10.277 1.00 92.75 91 ILE A N 1
ATOM 726 C CA . ILE A 1 91 ? 7.555 5.486 9.977 1.00 92.75 91 ILE A CA 1
ATOM 727 C C . ILE A 1 91 ? 7.100 4.311 9.097 1.00 92.75 91 ILE A C 1
ATOM 729 O O . ILE A 1 91 ? 7.754 3.932 8.126 1.00 92.75 91 ILE A O 1
ATOM 733 N N . LYS A 1 92 ? 5.942 3.716 9.406 1.00 95.06 92 LYS A N 1
ATOM 734 C CA . LYS A 1 92 ? 5.409 2.603 8.608 1.00 95.06 92 LYS A CA 1
ATOM 735 C C . LYS A 1 92 ? 4.924 3.082 7.243 1.00 95.06 92 LYS A C 1
ATOM 737 O O . LYS A 1 92 ? 5.054 2.327 6.279 1.00 95.06 92 LYS A O 1
ATOM 742 N N . ALA A 1 93 ? 4.364 4.289 7.163 1.00 95.81 93 ALA A N 1
ATOM 743 C CA . ALA A 1 93 ? 3.951 4.900 5.906 1.00 95.81 93 ALA A CA 1
ATOM 744 C C . ALA A 1 93 ? 5.159 5.123 4.985 1.00 95.81 93 ALA A C 1
ATOM 746 O O . ALA A 1 93 ? 5.113 4.731 3.821 1.00 95.81 93 ALA A O 1
ATOM 747 N N . GLU A 1 94 ? 6.264 5.647 5.517 1.00 95.56 94 GLU A N 1
ATOM 748 C CA . GLU A 1 94 ? 7.511 5.856 4.775 1.00 95.56 94 GLU A CA 1
ATOM 749 C C . GLU A 1 94 ? 8.076 4.532 4.246 1.00 95.56 94 GLU A C 1
ATOM 751 O O . GLU A 1 94 ? 8.329 4.382 3.047 1.00 95.56 94 GLU A O 1
ATOM 756 N N . MET A 1 95 ? 8.168 3.515 5.107 1.00 95.50 95 MET A N 1
ATOM 757 C CA . MET A 1 95 ? 8.616 2.180 4.701 1.00 95.50 95 MET A CA 1
ATOM 758 C C . MET A 1 95 ? 7.706 1.564 3.628 1.00 95.50 95 MET A C 1
ATOM 760 O O . MET A 1 95 ? 8.187 0.906 2.701 1.00 95.50 95 MET A O 1
ATOM 764 N N . ALA A 1 96 ? 6.391 1.781 3.714 1.00 95.94 96 ALA A N 1
ATOM 765 C CA . ALA A 1 96 ? 5.445 1.337 2.694 1.00 95.94 96 ALA A CA 1
ATOM 766 C C . ALA A 1 96 ? 5.617 2.105 1.369 1.00 95.94 96 ALA A C 1
ATOM 768 O O . ALA A 1 96 ? 5.541 1.491 0.302 1.00 95.94 96 ALA A O 1
ATOM 769 N N . ALA A 1 97 ? 5.909 3.408 1.415 1.00 96.56 97 ALA A N 1
ATOM 770 C CA . ALA A 1 97 ? 6.200 4.214 0.232 1.00 96.56 97 ALA A CA 1
ATOM 771 C C . ALA A 1 97 ? 7.502 3.760 -0.447 1.00 96.56 97 ALA A C 1
ATOM 773 O O . ALA A 1 97 ? 7.544 3.610 -1.667 1.00 96.56 97 ALA A O 1
ATOM 774 N N . TYR A 1 98 ? 8.531 3.409 0.325 1.00 96.75 98 TYR A N 1
ATOM 775 C CA . TYR A 1 98 ? 9.748 2.799 -0.212 1.00 96.75 98 TYR A CA 1
ATOM 776 C C . TYR A 1 98 ? 9.487 1.433 -0.869 1.00 96.75 98 TYR A C 1
ATOM 778 O O . TYR A 1 98 ? 9.976 1.145 -1.963 1.00 96.75 98 TYR A O 1
ATOM 786 N N . GLN A 1 99 ? 8.660 0.582 -0.254 1.00 96.25 99 GLN A N 1
ATOM 787 C CA . GLN A 1 99 ? 8.234 -0.674 -0.888 1.00 96.25 99 GLN A CA 1
ATOM 788 C C . GLN A 1 99 ? 7.492 -0.417 -2.207 1.00 96.25 99 GLN A C 1
ATOM 790 O O . GLN A 1 99 ? 7.663 -1.164 -3.175 1.00 96.25 99 GLN A O 1
ATOM 795 N N . TRP A 1 100 ? 6.705 0.659 -2.272 1.00 97.19 100 TRP A N 1
ATOM 796 C CA . TRP A 1 100 ? 6.014 1.072 -3.486 1.00 97.19 100 TRP A CA 1
ATOM 797 C C . TRP A 1 100 ? 6.980 1.495 -4.598 1.00 97.19 100 TRP A C 1
ATOM 799 O O . TRP A 1 100 ? 6.829 1.014 -5.723 1.00 97.19 100 TRP A O 1
ATOM 809 N N . THR A 1 101 ? 8.008 2.299 -4.308 1.00 97.06 101 THR A N 1
ATOM 810 C CA . THR A 1 101 ? 9.012 2.683 -5.322 1.00 97.06 101 THR A CA 1
ATOM 811 C C . THR A 1 101 ? 9.794 1.474 -5.829 1.00 97.06 101 THR A C 1
ATOM 813 O O . THR A 1 101 ? 10.033 1.351 -7.028 1.00 97.06 101 THR A O 1
ATOM 816 N N . LYS A 1 102 ? 10.116 0.513 -4.954 1.00 95.88 102 LYS A N 1
ATOM 817 C CA . LYS A 1 102 ? 10.754 -0.753 -5.354 1.00 95.88 102 LYS A CA 1
ATOM 818 C C . LYS A 1 102 ? 9.866 -1.614 -6.249 1.00 95.88 102 LYS A C 1
ATOM 820 O O . LYS A 1 102 ? 10.370 -2.250 -7.173 1.00 95.88 102 LYS A O 1
ATOM 825 N N . ALA A 1 103 ? 8.562 -1.656 -5.985 1.00 92.19 103 ALA A N 1
ATOM 826 C CA . ALA A 1 103 ? 7.614 -2.403 -6.807 1.00 92.19 103 ALA A CA 1
ATOM 827 C C . ALA A 1 103 ? 7.326 -1.710 -8.149 1.00 92.19 103 ALA A C 1
ATOM 829 O O . ALA A 1 103 ? 7.099 -2.384 -9.154 1.00 92.19 103 ALA A O 1
ATOM 830 N N . CYS A 1 104 ? 7.318 -0.376 -8.168 1.00 91.62 104 CYS A N 1
ATOM 831 C CA . CYS A 1 104 ? 6.956 0.444 -9.320 1.00 91.62 104 CYS A CA 1
ATOM 832 C C . CYS A 1 104 ? 7.957 1.602 -9.507 1.00 91.62 104 CYS A C 1
ATOM 834 O O . CYS A 1 104 ? 7.598 2.756 -9.266 1.00 91.62 104 CYS A O 1
ATOM 836 N N . PRO A 1 105 ? 9.190 1.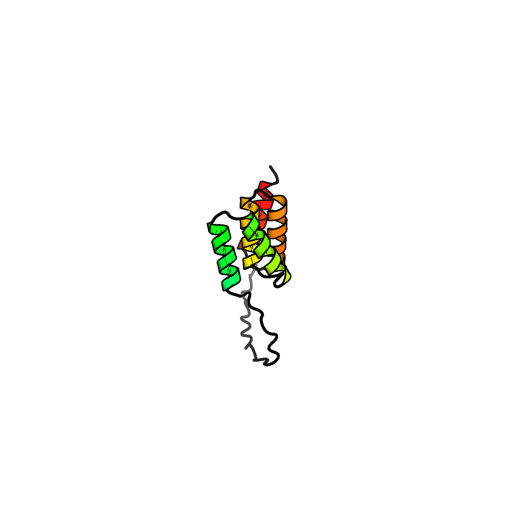334 -9.977 1.00 93.19 105 PRO A N 1
ATOM 837 C CA . PRO A 1 105 ? 10.246 2.348 -10.053 1.00 93.19 105 PRO A CA 1
ATOM 838 C C . PRO A 1 105 ? 9.949 3.480 -11.044 1.00 93.19 105 PRO A C 1
ATOM 840 O O . PRO A 1 105 ? 10.463 4.579 -10.876 1.00 93.19 105 PRO A O 1
ATOM 843 N N . GLY A 1 106 ? 9.092 3.247 -12.043 1.00 92.94 106 GLY A N 1
ATOM 844 C CA . GLY A 1 106 ? 8.638 4.284 -12.977 1.00 92.94 106 GLY A CA 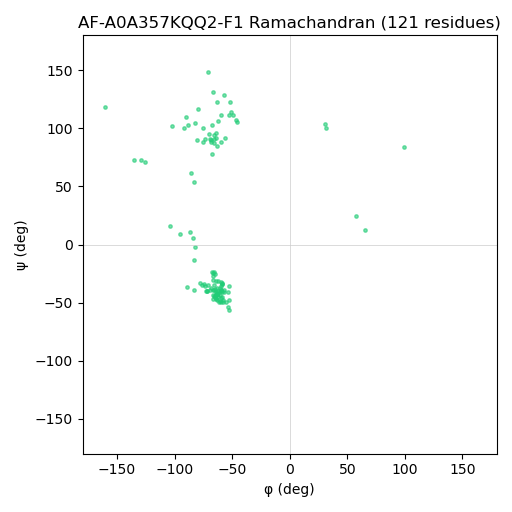1
ATOM 845 C C . GLY A 1 106 ? 7.481 5.150 -12.462 1.00 92.94 106 GLY A C 1
ATOM 846 O O . GLY A 1 106 ? 7.035 6.046 -13.171 1.00 92.94 106 GLY A O 1
ATOM 847 N N . SER A 1 107 ? 6.950 4.885 -11.262 1.00 94.31 107 SER A N 1
ATOM 848 C CA . SER A 1 107 ? 5.831 5.655 -10.711 1.00 94.31 107 SER A CA 1
ATOM 849 C C . SER A 1 107 ? 6.330 6.941 -10.057 1.00 94.31 107 SER A C 1
ATOM 851 O O . SER A 1 107 ? 6.829 6.917 -8.932 1.00 94.31 107 SER A O 1
ATOM 853 N N . ILE A 1 108 ? 6.133 8.076 -10.731 1.00 95.75 108 ILE A N 1
ATOM 854 C CA . ILE A 1 108 ? 6.446 9.407 -10.180 1.00 95.75 108 ILE A CA 1
ATOM 855 C C . ILE A 1 108 ? 5.695 9.636 -8.859 1.00 95.75 108 ILE A C 1
ATOM 857 O O . ILE A 1 108 ? 6.274 10.139 -7.901 1.00 95.75 108 ILE A O 1
ATOM 861 N N . GLN A 1 109 ? 4.436 9.189 -8.772 1.00 94.56 109 GLN A N 1
ATOM 862 C CA . GLN A 1 109 ? 3.635 9.301 -7.547 1.00 94.56 109 GLN A CA 1
ATOM 863 C C . GLN A 1 109 ? 4.278 8.571 -6.361 1.00 94.56 109 GLN A C 1
ATOM 865 O O . GLN A 1 109 ? 4.275 9.100 -5.256 1.00 94.56 109 GLN A O 1
ATOM 870 N N . ALA A 1 110 ? 4.861 7.387 -6.581 1.00 95.06 110 ALA A N 1
ATOM 871 C CA . ALA A 1 110 ? 5.497 6.629 -5.504 1.00 95.06 110 ALA A CA 1
ATOM 872 C C . ALA A 1 110 ? 6.724 7.369 -4.948 1.00 95.06 110 ALA A C 1
ATOM 874 O O . ALA A 1 110 ? 6.888 7.479 -3.734 1.00 95.06 110 ALA A O 1
ATOM 875 N N . TRP A 1 111 ? 7.560 7.913 -5.838 1.00 97.50 111 TRP A N 1
ATOM 876 C CA . TRP A 1 111 ? 8.743 8.685 -5.452 1.00 97.50 111 TRP A CA 1
ATOM 877 C C . TRP A 1 111 ? 8.382 9.995 -4.763 1.00 97.50 111 TRP A C 1
ATOM 879 O O . TRP A 1 111 ? 8.971 10.315 -3.733 1.00 97.50 111 TRP A O 1
ATOM 889 N N . SER A 1 112 ? 7.388 10.717 -5.288 1.00 96.38 112 SER A N 1
ATOM 890 C CA . SER A 1 112 ? 6.901 11.953 -4.674 1.00 96.38 112 SER A CA 1
ATOM 891 C C . SER A 1 112 ? 6.398 11.711 -3.254 1.00 96.38 112 SER A C 1
ATOM 893 O O . SER A 1 112 ? 6.678 12.513 -2.367 1.00 96.38 112 SER A O 1
ATOM 895 N N . GLN A 1 113 ? 5.692 10.600 -3.024 1.00 95.00 113 GLN A N 1
ATOM 896 C CA . GLN A 1 113 ? 5.148 10.301 -1.704 1.00 95.00 113 GLN A CA 1
ATOM 897 C C . GLN A 1 113 ? 6.221 9.880 -0.705 1.00 95.00 113 GLN A C 1
ATOM 899 O O . GLN A 1 113 ? 6.193 10.322 0.440 1.00 95.00 113 GLN A O 1
ATOM 904 N N . LEU A 1 114 ? 7.199 9.080 -1.140 1.00 96.12 114 LEU A N 1
ATOM 905 C CA . LEU A 1 114 ? 8.363 8.757 -0.315 1.00 96.12 114 LEU A CA 1
ATOM 906 C C . LEU A 1 114 ? 9.134 10.025 0.071 1.00 96.12 114 LEU A C 1
ATOM 908 O O . LEU A 1 114 ? 9.472 10.205 1.237 1.00 96.12 114 LEU A O 1
ATOM 912 N N . TYR A 1 115 ? 9.369 10.916 -0.895 1.00 95.31 115 TYR A N 1
ATOM 913 C CA . TYR A 1 115 ? 10.054 12.180 -0.649 1.00 95.31 115 TYR A CA 1
ATOM 914 C C . TYR A 1 115 ? 9.299 13.043 0.370 1.00 95.31 115 TYR A C 1
ATOM 916 O O . TYR A 1 115 ? 9.895 13.467 1.359 1.00 95.31 115 TYR A O 1
ATOM 924 N N . ALA A 1 116 ? 7.989 13.232 0.185 1.00 93.69 116 ALA A N 1
ATOM 925 C CA . ALA A 1 116 ? 7.158 14.003 1.107 1.00 93.69 116 ALA A CA 1
ATOM 926 C C . ALA A 1 116 ? 7.250 13.471 2.548 1.00 93.69 116 ALA A C 1
ATOM 928 O O . ALA A 1 116 ? 7.554 14.233 3.462 1.00 93.69 116 ALA A O 1
ATOM 929 N N . LEU A 1 117 ? 7.085 12.157 2.736 1.00 92.75 117 LEU A N 1
ATOM 930 C CA . LEU A 1 117 ? 7.158 11.522 4.056 1.00 92.75 117 LEU A CA 1
ATOM 931 C C . LEU A 1 117 ? 8.548 11.651 4.696 1.00 92.75 117 LEU A C 1
ATOM 933 O O . LEU A 1 117 ? 8.646 11.983 5.877 1.00 92.75 117 LEU A O 1
ATOM 937 N N . SER A 1 118 ? 9.617 11.467 3.914 1.00 92.31 118 SER A N 1
ATOM 938 C CA . SER A 1 118 ? 10.996 11.590 4.411 1.00 92.31 118 SER A CA 1
ATOM 939 C C . SER A 1 118 ? 11.336 13.010 4.887 1.00 92.31 118 SER A C 1
ATOM 941 O O . SER A 1 118 ? 12.108 13.193 5.827 1.00 92.31 118 SER A O 1
ATOM 943 N N . MET A 1 119 ? 10.732 14.029 4.267 1.00 90.56 119 MET A N 1
ATOM 944 C CA . MET A 1 119 ? 10.923 15.429 4.650 1.00 90.56 119 MET A CA 1
ATOM 945 C C . MET A 1 119 ? 10.113 15.805 5.892 1.00 90.56 119 MET A C 1
ATOM 947 O O . MET A 1 119 ? 10.574 16.616 6.693 1.00 90.56 119 MET A O 1
ATOM 951 N N . SER A 1 120 ? 8.935 15.205 6.079 1.00 83.88 120 SER A N 1
ATOM 952 C CA . SER A 1 120 ? 8.087 15.435 7.252 1.00 83.88 120 SER A CA 1
ATOM 953 C C . SER A 1 120 ? 8.698 14.913 8.554 1.00 83.88 120 SER A C 1
ATOM 955 O O . SER A 1 120 ? 8.453 15.502 9.598 1.00 83.88 120 SER A O 1
ATOM 957 N N . HIS A 1 121 ? 9.500 13.844 8.512 1.00 64.56 121 HIS A N 1
ATOM 958 C CA . HIS A 1 121 ? 10.120 13.271 9.715 1.00 64.56 121 HIS A CA 1
ATOM 959 C C . HIS A 1 121 ? 11.413 13.984 10.148 1.00 64.56 121 HIS A C 1
ATOM 961 O O . HIS A 1 121 ? 11.906 13.768 11.248 1.00 64.56 121 HIS A O 1
ATOM 967 N N . ARG A 1 122 ? 11.982 14.831 9.282 1.00 59.59 122 ARG A N 1
ATOM 968 C CA . ARG A 1 122 ? 13.280 15.485 9.505 1.00 59.59 122 ARG A CA 1
ATOM 969 C C . ARG A 1 122 ? 13.187 16.806 10.291 1.00 59.59 122 ARG A C 1
ATOM 971 O O . ARG A 1 122 ? 14.164 17.553 10.299 1.00 59.59 122 ARG A O 1
ATOM 978 N N . ARG A 1 123 ? 12.028 17.124 10.874 1.00 47.56 123 ARG A N 1
ATOM 979 C CA . ARG A 1 123 ? 11.767 18.353 11.639 1.00 47.56 123 ARG A CA 1
ATOM 980 C C . ARG A 1 123 ? 11.468 18.050 13.094 1.00 47.56 123 ARG A C 1
ATOM 982 O O . ARG A 1 123 ? 10.773 17.041 13.336 1.00 47.56 123 ARG A O 1
#

Nearest PDB structures (foldseek):
  4cgv-assembly4_D  TM=8.936E-01  e=7.435E-03  Homo sapiens
  6eou-assembly1_A  TM=9.335E-01  e=1.625E-02  Homo sapiens
  5lfm-assembly6_F  TM=8.611E-01  e=1.229E-02  Solidesulfovibrio magneticus RS-1
  5lfl-assembly6_F  TM=9.072E-01  e=1.625E-02  Solidesulfovibrio magneticus RS-1
  3ks2-assembly1_A  TM=7.554E-01  e=9.705E-02  Shigella flexneri

Secondary structure (DSSP, 8-state):
-------------------------------------PPPHHHHHHHHHHHHTT-HHHHHHHHHHHHHH-TT-HHHHHHHHHHHHHTT-HHHHHHHHHHHHHH-TT-HHHHHHHHHHHHHTT-

Radius of gyration: 25.07 Å; Cα contacts (8 Å, |Δi|>4): 85; chains: 1; bounding box: 64×71×46 Å

=== Feature glossary ===
Key to the feature types in this record:

— What the protein is —

Primary structure: the covalent order of the twenty standard amino acids along the backbone. Two proteins with the same sequence will (almost always) fold to the same structure; two with 30% identity often share a fold but not the details.

Database cross-references. InterPro integrates a dozen domain/family signature databases into unified entries with residue-range hits. GO terms attach function/process/location labels with evidence codes. CATH codes position the fold in a four-level structural taxonomy. Organism is the NCBI-taxonomy species name.

— Where its atoms are —

The mmCIF block holds the 3D Cartesian coordinates of each backbone atom (N, Cα, C, O) in ångströms. mmCIF is the PDB's canonical archive format — a tagged-loop text representation of the atomic model.

Six rendered views show the 3D structure from the faces of a cube — i.e. along ±x, ±y, ±z. Rendering representation is drawn randomly per protein from cartoon (secondary-structure ribbons), sticks (backbone bonds), or molecular surface; coloring is either N→C rainbow (blue at the N-terminus through red at the C-terminus) or one color per chain.

— Local backbone conformation —

DSSP 8-state secondary structure assigns each residue one of H (α-helix), G (3₁₀-helix), I (π-helix), E (extended β-strand), B (is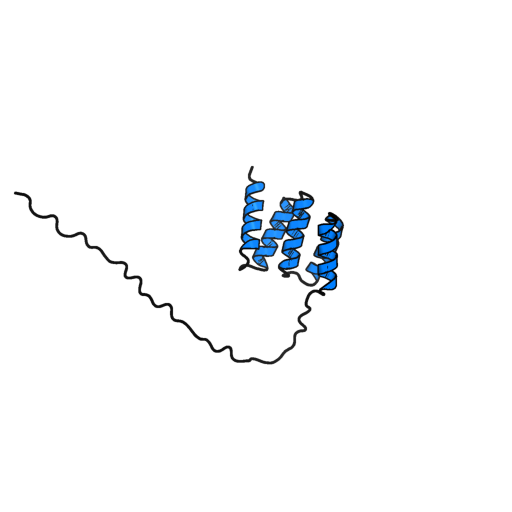olated β-bridge), T (hydrogen-bonded turn), S (bend), or '-' (coil). The assignment is computed from backbone hydrogen-bond geometry via the Kabsch–Sander algorithm.

P-SEA three-state annotation labels each residue as helix, strand, or coil based purely on the geometry of the Cα trace. It serves as a fallback when the full backbone (and thus DSSP) is unavailable.

The φ/ψ torsion pair specifies the backbone conformation at each residue. φ rotates about the N–Cα bond, ψ about the Cα–C bond. Steric clashes forbid most of the (φ, ψ) plane — the allowed regions (α-helix basin, β-sheet basin, left-handed helix) are the Ramachandran-allowed regions.

— Global shape and packing —

The geometric summary reports three shape descriptors. Rg (radius of gyration) measures how spread out the Cα atoms are about their centre of mass; compact globular proteins have small Rg, elongated or unfolded ones large. Cα contacts (<8 Å, |i−j|>4) count long-range residue pairs in spatial proximity — high for tightly packed folds, near zero for rods or random coil. The bounding-box extents give the protein's footprint along x, y, z in Å.

Accessible surface area quantifies burial. A residue with SASA near zero is packed into the hydrophobic core; one with SASA >100 Å² sits on the surface. Computed here via the Shrake–Rupley numerical algorithm with a 1.4 Å probe.

Plot images: a contact map (which residues are close in 3D, as an N×N binary image), a Ramachandran scatter (backbone torsion angles, revealing secondary-structure composition at a glance), and — for AlphaFold structures — a PAE heatmap (pairwise prediction confidence).

— Structural neighborhood —

The Foldseek 3Di string encodes local tertiary geometry as a 20-letter alphabet — one character per residue — derived from the relative positions of nearby Cα atoms. Unlike the amino-acid sequence, 3Di is a direct function of the 3D structure, so two proteins with the same fold have similar 3Di strings even at low sequence identity.

Nearest PDB neighbors are the top structural matches found by Foldseek when searching this structure against the entire Protein Data Bank. Each hit reports a TM-score (0 to 1; >0.5 almost always implies the same fold) and an E-value. These are *structural* homologs — they may share no detectable sequence similarity.

— Confidence and disorder —

For AlphaFold models, the B-factor field carries pLDDT — the model's own estimate of local accuracy on a 0–100 scale. Regions with pLDDT<50 should be treated as essentially unmodeled; they often correspond to intrinsically disordered segments.

B-factor (Debye–Waller factor) reflects atomic displacement in the crystal lattice. It is an experimental observable (units Å²), not a prediction; low values mean the atom is pinned down, high values mean it moves or is heterogeneous across the crystal.

Predicted aligned error is AlphaFold's pairwise confidence. Unlike pLDDT (per-residue), PAE is per-residue-pair and captures whether two parts of the structure are correctly placed relative to each other. Units are ångströms of expected positional error.